Protein AF-A0A951TSP2-F1 (afdb_monomer)

Secondary structure (DSSP, 8-state):
-----S---S-S--S----TTT---SSEEE-SSSTT-EEEHHHHHHHHHHHHHHHTT-PPPP----

Sequence (66 aa):
MSGMDRDEAEAADVFDAACYRCGSEEDLVEDGTFEGLLICRPCLERVEAQNEMIERGLEDEPEVAP

Mean predicted aligned error: 11.76 Å

pLDDT: mean 80.13, std 17.08, range [44.09, 96.81]

Nearest PDB structures (foldseek):
  9b1d-assembly1_D  TM=5.714E-01  e=1.804E+00  Saccharomyces cerevisiae W303
  9fbw-assembly1_S  TM=5.056E-01  e=6.731E+00  Saccharomyces cerevisiae S288C
  6trs-assembly2_D  TM=2.189E-01  e=6.731E+00  Thermochaetoides thermophila DSM 1495

Solvent-accessible surface area (backbone atoms only — not comparable to full-atom values): 4492 Å² total; per-residue (Å²): 134,88,84,87,78,90,81,95,75,90,89,80,85,82,76,72,74,37,11,78,86,79,61,45,69,56,68,66,40,74,38,93,86,44,86,96,38,37,34,20,54,77,58,46,56,51,50,53,54,49,49,55,34,52,78,67,68,67,62,82,79,80,80,81,78,130

Foldseek 3Di:
DDDPDDDDDDPPPPPQQAAPPPRHNPQWDADPVDGPGIHHPVRVVVVVVVVVCVVVVVDDDDDPDD

Radius of gyration: 21.13 Å; Cα contacts (8 Å, |Δi|>4): 52; chains: 1; bounding box: 50×27×69 Å

Structure (mmCIF, N/CA/C/O backbone):
data_AF-A0A951TSP2-F1
#
_entry.id   AF-A0A951TSP2-F1
#
loop_
_atom_site.group_PDB
_atom_site.id
_atom_site.type_symbol
_atom_site.label_atom_id
_atom_site.label_alt_id
_atom_site.label_comp_id
_atom_site.label_asym_id
_atom_site.label_entity_id
_atom_site.label_seq_id
_atom_site.pdbx_PDB_ins_code
_atom_site.Cartn_x
_atom_site.Cartn_y
_atom_site.Cartn_z
_atom_site.occupancy
_atom_site.B_iso_or_equiv
_atom_site.auth_seq_id
_atom_site.auth_comp_id
_atom_site.auth_asym_id
_atom_site.auth_atom_id
_atom_site.pdbx_PDB_model_num
ATOM 1 N N . MET A 1 1 ? 35.648 19.683 -37.737 1.00 44.31 1 MET A N 1
ATOM 2 C CA . MET A 1 1 ? 35.380 18.242 -37.894 1.00 44.31 1 MET A CA 1
ATOM 3 C C . MET A 1 1 ? 35.413 17.666 -36.479 1.00 44.31 1 MET A C 1
ATOM 5 O O . MET A 1 1 ? 36.452 17.203 -36.042 1.00 44.31 1 MET A O 1
ATOM 9 N N . SER A 1 2 ? 34.473 18.015 -35.600 1.00 52.59 2 SER A N 1
ATOM 10 C CA . SER A 1 2 ? 33.087 17.513 -35.560 1.00 52.59 2 SER A CA 1
ATOM 11 C C . SER A 1 2 ? 33.064 15.994 -35.665 1.00 52.59 2 SER A C 1
ATOM 13 O O . SER A 1 2 ? 33.314 15.449 -36.735 1.00 52.59 2 SER A O 1
ATOM 15 N N . GLY A 1 3 ? 32.814 15.367 -34.522 1.00 49.50 3 GLY A N 1
ATOM 16 C CA . GLY A 1 3 ? 32.688 13.929 -34.324 1.00 49.50 3 GLY A CA 1
ATOM 17 C C . GLY A 1 3 ? 32.523 13.627 -32.835 1.00 49.50 3 GLY A C 1
ATOM 18 O O . GLY A 1 3 ? 33.250 12.807 -32.294 1.00 49.50 3 GLY A O 1
ATOM 19 N N . MET A 1 4 ? 31.663 14.399 -32.164 1.00 63.06 4 MET A N 1
ATOM 20 C CA . MET A 1 4 ? 31.072 14.049 -30.873 1.00 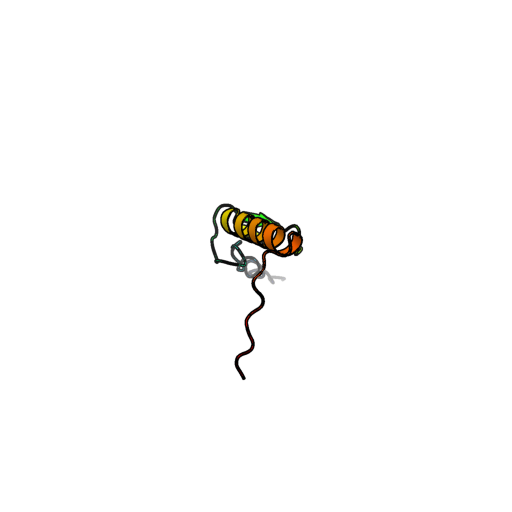63.06 4 MET A CA 1
ATOM 21 C C . MET A 1 4 ? 29.806 13.280 -31.223 1.00 63.06 4 MET A C 1
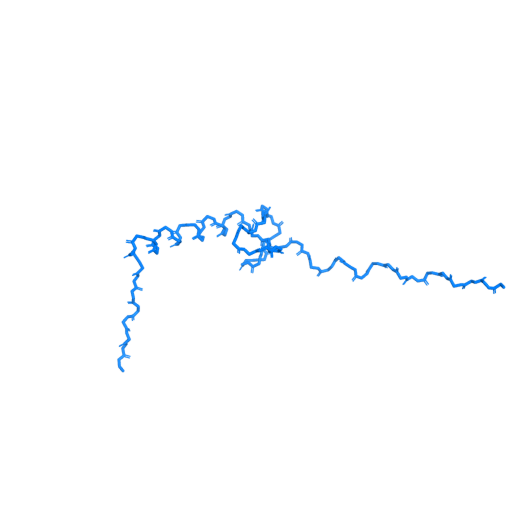ATOM 23 O O . MET A 1 4 ? 28.901 13.935 -31.711 1.00 63.06 4 MET A O 1
ATOM 27 N N . ASP A 1 5 ? 29.759 11.960 -31.046 1.00 62.47 5 ASP A N 1
ATOM 28 C CA . ASP A 1 5 ? 28.516 11.174 -31.074 1.00 62.47 5 ASP A CA 1
ATOM 29 C C . ASP A 1 5 ? 28.789 9.758 -30.537 1.00 62.47 5 ASP A C 1
ATOM 31 O O . ASP A 1 5 ? 29.797 9.162 -30.923 1.00 62.47 5 ASP A O 1
ATOM 35 N N . ARG A 1 6 ? 27.833 9.233 -29.751 1.00 57.47 6 ARG A N 1
ATOM 36 C CA . ARG A 1 6 ? 27.729 7.900 -29.105 1.00 57.47 6 ARG A CA 1
ATOM 37 C C . ARG A 1 6 ? 28.471 7.750 -27.771 1.00 57.47 6 ARG A C 1
ATOM 39 O O . ARG A 1 6 ? 29.689 7.831 -27.737 1.00 57.47 6 ARG A O 1
ATOM 46 N N . ASP A 1 7 ? 27.836 7.533 -26.622 1.00 51.75 7 ASP A N 1
ATOM 47 C CA . ASP A 1 7 ? 26.498 7.022 -26.306 1.00 51.75 7 ASP A CA 1
ATOM 48 C C . ASP A 1 7 ? 26.026 7.671 -24.984 1.00 51.75 7 ASP A C 1
ATOM 50 O O . ASP A 1 7 ? 26.468 7.296 -23.902 1.00 51.75 7 ASP A O 1
ATOM 54 N N . GLU A 1 8 ? 25.151 8.676 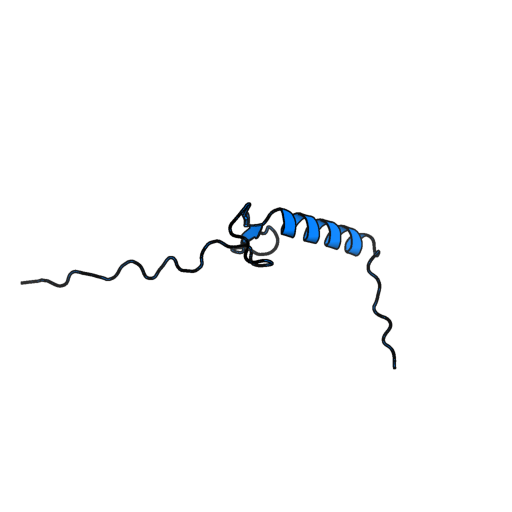-25.068 1.00 53.53 8 GLU A N 1
ATOM 55 C CA . GLU A 1 8 ? 24.358 9.195 -23.941 1.00 53.53 8 GLU A CA 1
ATOM 56 C C . GLU A 1 8 ? 22.894 8.810 -24.184 1.00 53.53 8 GLU A C 1
ATOM 58 O O . GLU A 1 8 ? 22.077 9.622 -24.606 1.00 53.53 8 GLU A O 1
ATOM 63 N N . ALA A 1 9 ? 22.567 7.537 -24.004 1.00 49.38 9 ALA A N 1
ATOM 64 C CA . ALA A 1 9 ? 21.197 7.051 -23.886 1.00 49.38 9 ALA A CA 1
ATOM 65 C C . ALA A 1 9 ? 21.254 5.649 -23.269 1.00 49.38 9 ALA A C 1
ATOM 67 O O . ALA A 1 9 ? 22.222 4.938 -23.491 1.00 49.38 9 ALA A O 1
ATOM 68 N N . GLU A 1 10 ? 20.218 5.249 -22.537 1.00 49.78 10 GLU A N 1
ATOM 69 C CA . GLU A 1 10 ? 20.049 3.914 -21.924 1.00 49.78 10 GLU A CA 1
ATOM 70 C C . GLU A 1 10 ? 20.603 3.711 -20.502 1.00 49.78 10 GLU A C 1
ATOM 72 O O . GLU A 1 10 ? 20.932 2.599 -20.107 1.00 49.78 10 GLU A O 1
ATOM 77 N N . ALA A 1 11 ? 20.603 4.756 -19.670 1.00 44.09 11 ALA A N 1
ATOM 78 C CA . ALA A 1 11 ? 20.668 4.592 -18.208 1.00 44.09 11 ALA A CA 1
ATOM 79 C C . ALA A 1 11 ? 19.394 5.094 -17.497 1.00 44.09 11 ALA A C 1
ATOM 81 O O . ALA A 1 11 ? 19.471 5.565 -16.364 1.00 44.09 11 ALA A O 1
ATOM 82 N N . ALA A 1 12 ? 18.234 5.052 -18.168 1.00 46.97 12 ALA A N 1
ATOM 83 C CA . ALA A 1 12 ? 16.989 5.653 -17.671 1.00 46.97 12 ALA A CA 1
ATOM 84 C C . ALA A 1 12 ? 15.854 4.666 -17.322 1.00 46.97 12 ALA A C 1
ATOM 86 O O . ALA A 1 12 ? 14.849 5.119 -16.790 1.00 46.97 12 ALA A O 1
ATOM 87 N N . ASP A 1 13 ? 16.007 3.354 -17.526 1.00 48.12 13 ASP A N 1
ATOM 88 C CA . ASP A 1 13 ? 14.920 2.376 -17.318 1.00 48.12 13 ASP A CA 1
ATOM 89 C C . ASP A 1 13 ? 15.344 1.216 -16.396 1.00 48.12 13 ASP A C 1
ATOM 91 O O . ASP A 1 13 ? 15.372 0.066 -16.815 1.00 48.12 13 ASP A O 1
ATOM 95 N N . VAL A 1 14 ? 15.747 1.492 -15.146 1.00 47.84 14 VAL A N 1
ATOM 96 C CA . VAL A 1 14 ? 16.157 0.424 -14.192 1.00 47.84 14 VAL A CA 1
ATOM 97 C C . VAL A 1 14 ? 15.444 0.492 -12.836 1.00 47.84 14 VAL A C 1
ATOM 99 O O . VAL A 1 14 ? 15.910 -0.063 -11.844 1.00 47.84 14 VAL A O 1
ATOM 102 N N . PHE A 1 15 ? 14.289 1.150 -12.771 1.00 55.94 15 PHE A N 1
ATOM 103 C CA . PHE A 1 15 ? 13.286 0.751 -11.787 1.00 55.94 15 PHE A CA 1
ATOM 104 C C . PHE A 1 15 ? 12.242 -0.030 -12.562 1.00 55.94 15 PHE A C 1
ATOM 106 O O . PHE A 1 15 ? 11.279 0.553 -13.056 1.00 55.94 15 PHE A O 1
ATOM 113 N N . ASP A 1 16 ? 12.500 -1.329 -12.738 1.00 66.81 16 ASP A N 1
ATOM 114 C CA . ASP A 1 16 ? 11.513 -2.249 -13.292 1.00 66.81 16 ASP A CA 1
ATOM 115 C C . ASP A 1 16 ? 10.188 -2.000 -12.573 1.00 66.81 16 ASP A C 1
ATOM 117 O O . ASP A 1 16 ? 10.129 -1.931 -11.339 1.00 66.81 16 ASP A O 1
ATOM 121 N N . ALA A 1 17 ? 9.147 -1.743 -13.362 1.00 82.19 17 ALA A N 1
ATOM 122 C CA . ALA A 1 17 ? 7.820 -1.456 -12.858 1.00 82.19 17 ALA A CA 1
ATOM 123 C C . ALA A 1 17 ? 7.371 -2.657 -12.015 1.00 82.19 17 ALA A C 1
ATOM 125 O O . ALA A 1 17 ? 7.020 -3.702 -12.554 1.00 82.19 17 ALA A O 1
ATOM 126 N N . ALA A 1 18 ? 7.427 -2.510 -10.692 1.00 93.19 18 ALA A N 1
ATOM 127 C CA . ALA A 1 18 ? 7.147 -3.567 -9.732 1.00 93.19 18 ALA A CA 1
ATOM 128 C C . ALA A 1 18 ? 6.322 -3.024 -8.564 1.00 93.19 18 ALA A C 1
ATOM 130 O O . ALA A 1 18 ? 6.383 -1.847 -8.202 1.00 93.19 18 ALA A O 1
ATOM 131 N N . CYS A 1 19 ? 5.547 -3.907 -7.945 1.00 94.31 19 CYS A N 1
ATOM 132 C CA . CYS A 1 19 ? 4.723 -3.597 -6.791 1.00 94.31 19 CYS A CA 1
ATOM 133 C C . CYS A 1 19 ? 5.608 -3.159 -5.618 1.00 94.31 19 CYS A C 1
ATOM 135 O O . CYS A 1 19 ? 6.377 -3.968 -5.096 1.00 94.31 19 CYS A O 1
ATOM 137 N N . TYR A 1 20 ? 5.436 -1.932 -5.119 1.00 92.94 20 TYR A N 1
ATOM 138 C CA . TYR A 1 20 ? 6.262 -1.390 -4.030 1.00 92.94 20 TYR A CA 1
ATOM 139 C C . TYR A 1 20 ? 6.128 -2.166 -2.703 1.00 92.94 20 TYR A C 1
ATOM 141 O O . TYR A 1 20 ? 6.954 -2.013 -1.805 1.00 92.94 20 TYR A O 1
ATOM 149 N N . ARG A 1 21 ? 5.083 -2.999 -2.555 1.00 92.38 21 ARG A N 1
ATOM 150 C CA . ARG A 1 21 ? 4.828 -3.828 -1.363 1.00 92.38 21 ARG A CA 1
ATOM 151 C C . ARG A 1 21 ? 5.460 -5.215 -1.423 1.00 92.38 21 ARG A C 1
ATOM 153 O O . ARG A 1 21 ? 5.965 -5.680 -0.406 1.00 92.38 21 ARG A O 1
ATOM 160 N N . CYS A 1 22 ? 5.349 -5.908 -2.557 1.00 95.00 22 CYS A N 1
ATOM 161 C CA . CYS A 1 22 ? 5.736 -7.323 -2.666 1.00 95.00 22 CYS A CA 1
ATOM 162 C C . CYS A 1 22 ? 6.739 -7.628 -3.784 1.00 95.00 22 CYS A C 1
ATOM 164 O O . CYS A 1 22 ? 7.196 -8.763 -3.869 1.00 95.00 22 CYS A O 1
ATOM 166 N N . GLY A 1 23 ? 7.070 -6.652 -4.633 1.00 94.19 23 GLY A N 1
ATOM 167 C CA . GLY A 1 23 ? 7.992 -6.819 -5.757 1.00 94.19 23 GLY A CA 1
ATOM 168 C C . GLY A 1 23 ? 7.419 -7.561 -6.968 1.00 94.19 23 GLY A C 1
ATOM 169 O O . GLY A 1 23 ? 8.163 -7.825 -7.899 1.00 94.19 23 GLY A O 1
ATOM 170 N N . SER A 1 24 ? 6.126 -7.909 -6.976 1.00 94.50 24 SER A N 1
ATOM 171 C CA . SER A 1 24 ? 5.465 -8.486 -8.160 1.00 94.50 24 SER A CA 1
ATOM 172 C C . SER A 1 24 ? 5.554 -7.535 -9.348 1.00 94.50 24 SER A C 1
ATOM 174 O O . SER A 1 24 ? 5.278 -6.355 -9.181 1.00 94.50 24 SER A O 1
ATOM 176 N N . GLU A 1 25 ? 5.842 -8.049 -10.536 1.00 94.88 25 GLU A N 1
ATOM 177 C CA . GLU A 1 25 ? 5.808 -7.293 -11.800 1.00 94.88 25 GLU A CA 1
ATOM 178 C C . GLU A 1 25 ? 4.458 -7.458 -12.530 1.00 94.88 25 GLU A C 1
ATOM 180 O O . GLU A 1 25 ? 4.193 -6.830 -13.552 1.00 94.88 25 GLU A O 1
ATOM 185 N N . GLU A 1 26 ? 3.572 -8.301 -11.990 1.00 93.56 26 GLU A N 1
ATOM 186 C CA . GLU A 1 26 ? 2.266 -8.628 -12.566 1.00 93.56 26 GLU A CA 1
ATOM 187 C C . GLU A 1 26 ? 1.118 -7.833 -11.917 1.00 93.56 26 GLU A C 1
ATOM 189 O O . GLU A 1 26 ? 1.175 -7.478 -10.732 1.00 93.56 26 GLU A O 1
ATOM 194 N N . ASP A 1 27 ? 0.052 -7.596 -12.698 1.00 94.31 27 ASP A N 1
ATOM 195 C CA . ASP A 1 27 ? -1.207 -6.945 -12.292 1.00 94.31 27 ASP A CA 1
ATOM 196 C C . ASP A 1 27 ? -1.033 -5.605 -11.559 1.00 94.31 27 ASP A C 1
ATOM 198 O O . ASP A 1 27 ? -1.715 -5.311 -10.571 1.00 94.31 27 ASP A O 1
ATOM 202 N N . LEU A 1 28 ? -0.110 -4.783 -12.055 1.00 94.56 28 LEU A N 1
ATOM 203 C CA . LEU A 1 28 ? 0.221 -3.480 -11.492 1.00 94.56 28 LEU A CA 1
ATOM 204 C C . LEU A 1 28 ? -0.797 -2.401 -11.855 1.00 94.56 28 LEU A C 1
ATOM 206 O O . LEU A 1 28 ? -1.255 -2.296 -12.993 1.00 94.56 28 LEU A O 1
ATOM 210 N N . VAL A 1 29 ? -1.109 -1.567 -10.869 1.00 94.50 29 VAL A N 1
ATOM 211 C CA . VAL A 1 29 ? -1.900 -0.342 -10.995 1.00 94.50 29 VAL A CA 1
ATOM 212 C C . VAL A 1 29 ? -1.219 0.777 -10.208 1.00 94.50 29 VAL A C 1
ATOM 214 O O . VAL A 1 29 ? -0.431 0.505 -9.303 1.00 94.50 29 VAL A O 1
ATOM 217 N N . GLU A 1 30 ? -1.507 2.034 -10.538 1.00 93.56 30 GLU A N 1
ATOM 218 C CA . GLU A 1 30 ? -1.054 3.165 -9.722 1.00 93.56 30 GLU A CA 1
ATOM 219 C C . GLU A 1 30 ? -1.782 3.177 -8.373 1.00 93.56 30 GLU A C 1
ATOM 221 O O . GLU A 1 30 ? -2.994 2.956 -8.301 1.00 93.56 30 GLU A O 1
ATOM 226 N N . ASP A 1 31 ? -1.035 3.425 -7.299 1.00 88.69 31 ASP A N 1
ATOM 227 C CA . ASP A 1 31 ? -1.603 3.601 -5.968 1.00 88.69 31 ASP A CA 1
ATOM 228 C C . ASP A 1 31 ? -2.320 4.960 -5.893 1.00 88.69 31 ASP A C 1
ATOM 230 O O . ASP A 1 31 ? -1.712 6.016 -6.062 1.00 88.69 31 ASP A O 1
AT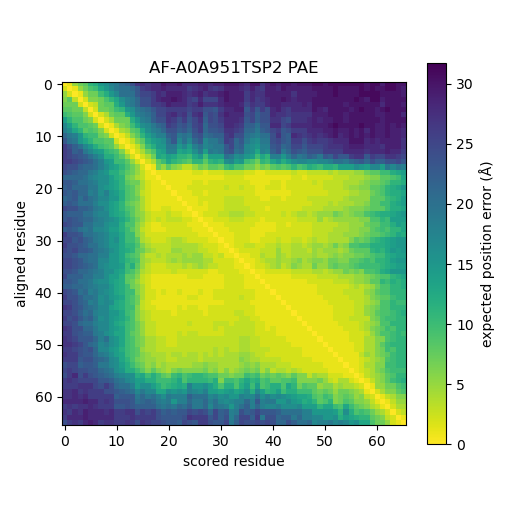OM 234 N N . GLY A 1 32 ? -3.629 4.944 -5.620 1.00 87.25 32 GLY A N 1
ATOM 235 C CA . GLY A 1 32 ? -4.434 6.165 -5.487 1.00 87.25 32 GLY A CA 1
ATOM 236 C C . GLY A 1 32 ? -4.125 6.996 -4.234 1.00 87.25 32 GLY A C 1
ATOM 237 O O . GLY A 1 32 ? -4.599 8.123 -4.116 1.00 87.25 32 GLY A O 1
ATOM 238 N N . THR A 1 33 ? -3.347 6.447 -3.299 1.00 86.69 33 THR A N 1
ATOM 239 C CA . THR A 1 33 ? -2.908 7.100 -2.057 1.00 86.69 33 THR A CA 1
ATOM 240 C C . THR A 1 33 ? -1.518 7.715 -2.207 1.00 86.69 33 THR A C 1
ATOM 242 O O . THR A 1 33 ? -1.241 8.761 -1.620 1.00 86.69 33 THR A O 1
ATOM 245 N N . PHE A 1 34 ? -0.640 7.074 -2.985 1.00 83.88 34 PHE A N 1
ATOM 246 C CA . PHE A 1 34 ? 0.754 7.480 -3.160 1.00 83.88 34 PHE A CA 1
ATOM 247 C C . PHE A 1 34 ? 1.094 7.636 -4.643 1.00 83.88 34 PHE A C 1
ATOM 249 O O . PHE A 1 34 ? 1.374 6.661 -5.341 1.00 83.88 34 PHE A O 1
ATOM 256 N N . GLU A 1 35 ? 1.115 8.885 -5.109 1.00 87.12 35 GLU A N 1
ATOM 257 C CA . GLU A 1 35 ? 1.436 9.212 -6.499 1.00 87.12 35 GLU A CA 1
ATOM 258 C C . GLU A 1 35 ? 2.805 8.654 -6.924 1.00 87.12 35 GLU A C 1
ATOM 260 O O . GLU A 1 35 ? 3.800 8.760 -6.203 1.00 87.12 35 GLU A O 1
ATOM 265 N N . GLY A 1 36 ? 2.854 8.073 -8.125 1.00 87.75 36 GLY A N 1
ATOM 266 C CA . GLY A 1 36 ? 4.078 7.528 -8.715 1.00 87.75 36 GLY A CA 1
ATOM 267 C C . GLY A 1 36 ? 4.501 6.156 -8.183 1.00 87.75 36 GLY A C 1
ATOM 268 O O . GLY A 1 36 ? 5.531 5.643 -8.620 1.00 87.75 36 GLY A O 1
ATOM 269 N N . LEU A 1 37 ? 3.733 5.543 -7.273 1.00 90.88 37 LEU A N 1
ATOM 270 C CA . LEU A 1 37 ? 3.964 4.170 -6.827 1.00 90.88 37 LEU A CA 1
ATOM 271 C C . LEU A 1 37 ? 3.034 3.184 -7.539 1.00 90.88 37 LEU A C 1
ATOM 273 O O . LEU A 1 37 ? 1.846 3.445 -7.726 1.00 90.88 37 LEU A O 1
ATOM 277 N N . LEU A 1 38 ? 3.578 2.017 -7.891 1.00 94.25 38 LEU A N 1
ATOM 278 C CA . LEU A 1 38 ? 2.823 0.906 -8.467 1.00 94.25 38 LEU A CA 1
ATOM 279 C C . LEU A 1 38 ? 2.539 -0.154 -7.410 1.00 94.25 38 LEU A C 1
ATOM 281 O O . LEU A 1 38 ? 3.435 -0.583 -6.684 1.00 94.25 38 LEU A O 1
ATOM 285 N N . ILE A 1 39 ? 1.302 -0.625 -7.356 1.00 95.69 39 ILE A N 1
ATOM 286 C CA . ILE A 1 39 ? 0.847 -1.685 -6.461 1.00 95.69 39 ILE A CA 1
ATOM 287 C C . ILE A 1 39 ? 0.159 -2.775 -7.280 1.00 95.69 39 ILE A C 1
ATOM 289 O O . ILE A 1 39 ? -0.603 -2.487 -8.197 1.00 95.69 39 ILE A O 1
ATOM 293 N N . CYS A 1 40 ? 0.422 -4.046 -6.975 1.00 96.56 40 CYS A N 1
ATOM 294 C CA . CYS A 1 40 ? -0.320 -5.133 -7.610 1.00 96.56 40 CYS A CA 1
ATOM 295 C C . CYS A 1 40 ? -1.729 -5.246 -7.011 1.00 96.56 40 CYS A C 1
ATOM 297 O O . CYS A 1 40 ? -1.912 -5.030 -5.807 1.00 96.56 40 CYS A O 1
ATOM 299 N N . ARG A 1 41 ? -2.722 -5.642 -7.818 1.00 95.94 41 ARG A N 1
ATOM 300 C CA . ARG A 1 41 ? -4.120 -5.805 -7.363 1.00 95.94 41 ARG A CA 1
ATOM 301 C C . ARG A 1 41 ? -4.270 -6.630 -6.071 1.00 95.94 41 ARG A C 1
ATOM 303 O O . ARG A 1 41 ? -4.950 -6.151 -5.168 1.00 95.94 41 ARG A O 1
ATOM 310 N N . PRO A 1 42 ? -3.585 -7.779 -5.885 1.00 96.81 42 PRO A N 1
ATOM 311 C CA . PRO A 1 42 ? -3.691 -8.541 -4.637 1.00 96.81 42 PRO A CA 1
ATOM 312 C C . PRO A 1 42 ? -3.163 -7.802 -3.399 1.00 96.81 42 PRO A C 1
ATOM 314 O O . PRO A 1 42 ? -3.580 -8.084 -2.276 1.00 96.81 42 PRO A O 1
ATOM 317 N N . CYS A 1 43 ? -2.189 -6.901 -3.558 1.00 96.38 43 CYS A N 1
ATOM 318 C CA . CYS A 1 43 ? -1.728 -6.049 -2.462 1.00 96.38 43 CYS A CA 1
ATOM 319 C C . CYS A 1 43 ? -2.712 -4.912 -2.194 1.00 96.38 43 CYS A C 1
ATOM 321 O O . CYS A 1 43 ? -2.949 -4.612 -1.027 1.00 96.38 43 CYS A O 1
ATOM 323 N N . LEU A 1 44 ? -3.301 -4.330 -3.242 1.00 95.38 44 LEU A N 1
ATOM 324 C CA . LEU A 1 44 ? -4.316 -3.289 -3.111 1.00 95.38 44 LEU A CA 1
ATOM 325 C C . LEU A 1 44 ? -5.546 -3.798 -2.345 1.00 95.38 44 LEU A C 1
ATOM 327 O O . LEU A 1 44 ? -5.915 -3.198 -1.344 1.00 95.38 44 LEU A 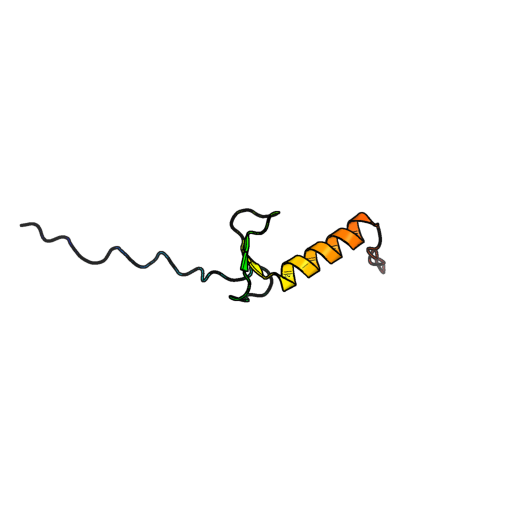O 1
ATOM 331 N N . GLU A 1 45 ? -6.093 -4.959 -2.714 1.00 95.31 45 GLU A N 1
ATOM 332 C CA . GLU A 1 45 ? -7.252 -5.567 -2.034 1.00 95.31 45 GLU A CA 1
ATOM 333 C C . GLU A 1 45 ? -6.995 -5.818 -0.538 1.00 95.31 45 GLU A C 1
ATOM 335 O O . GLU A 1 45 ? -7.876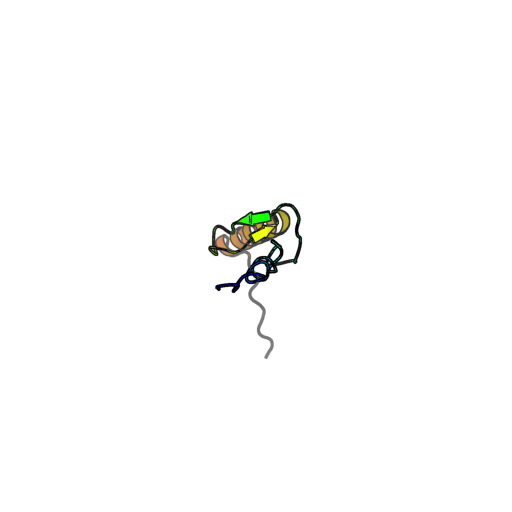 -5.635 0.301 1.00 95.31 45 GLU A O 1
ATOM 340 N N . ARG A 1 46 ? -5.766 -6.212 -0.171 1.00 94.38 46 ARG A N 1
ATOM 341 C CA . ARG A 1 46 ? -5.381 -6.390 1.240 1.00 94.38 46 A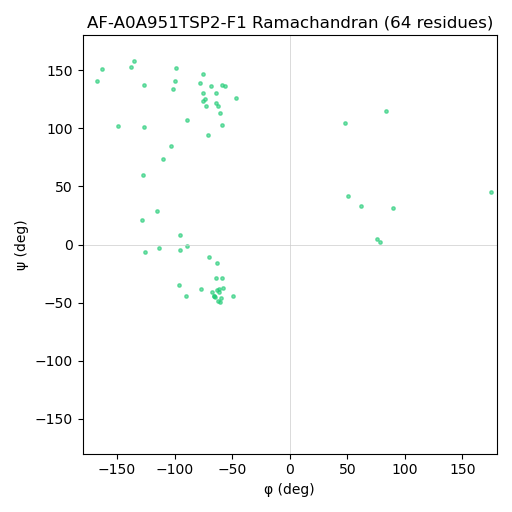RG A CA 1
ATOM 342 C C . ARG A 1 46 ? -5.352 -5.068 1.995 1.00 94.38 46 ARG A C 1
ATOM 344 O O . ARG A 1 46 ? -5.768 -5.033 3.148 1.00 94.38 46 ARG A O 1
ATOM 351 N N . VAL A 1 47 ? -4.836 -4.013 1.365 1.00 92.12 47 VAL A N 1
ATOM 352 C CA . VAL A 1 47 ? -4.807 -2.668 1.951 1.00 92.12 47 VAL A CA 1
ATOM 353 C C . VAL A 1 47 ? -6.229 -2.140 2.117 1.00 92.12 47 VAL A C 1
ATOM 355 O O . VAL A 1 47 ? -6.558 -1.653 3.190 1.00 92.12 47 VAL A O 1
ATOM 358 N N . GLU A 1 48 ? -7.094 -2.298 1.115 1.00 92.31 48 GLU A N 1
ATOM 359 C CA . GLU A 1 48 ? -8.506 -1.906 1.194 1.00 92.31 48 GLU A CA 1
ATOM 360 C C . GLU A 1 48 ? -9.238 -2.647 2.320 1.00 92.31 48 GLU A C 1
ATOM 362 O O . GLU A 1 48 ? -9.900 -2.012 3.139 1.00 92.31 48 GLU 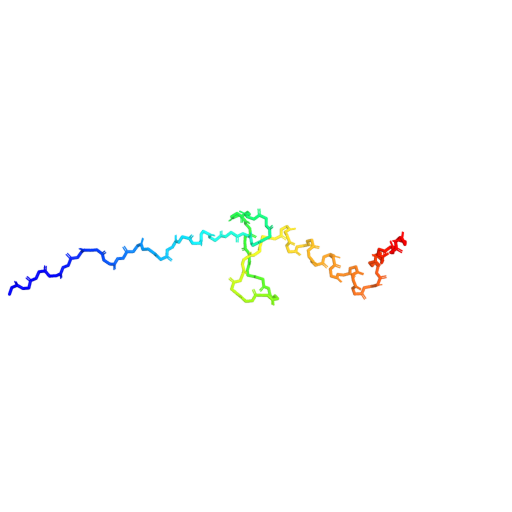A O 1
ATOM 367 N N . ALA A 1 49 ? -9.047 -3.965 2.434 1.00 91.88 49 ALA A N 1
ATOM 368 C CA . ALA A 1 49 ? -9.623 -4.749 3.525 1.00 91.88 49 ALA A CA 1
ATOM 369 C C . ALA A 1 49 ? -9.090 -4.313 4.901 1.00 91.88 49 ALA A C 1
ATOM 371 O O . ALA A 1 49 ? -9.844 -4.252 5.872 1.00 91.88 49 ALA A O 1
ATOM 372 N N . GLN A 1 50 ? -7.796 -3.990 5.001 1.00 89.88 50 GLN A N 1
ATOM 373 C CA . GLN A 1 50 ? -7.211 -3.465 6.233 1.00 89.88 50 GLN A CA 1
ATOM 374 C C . GLN A 1 50 ? -7.792 -2.094 6.591 1.00 89.88 50 GLN A C 1
ATOM 376 O O . GLN A 1 50 ? -8.175 -1.882 7.739 1.00 89.88 50 GLN A O 1
ATOM 381 N N . ASN A 1 51 ? -7.908 -1.192 5.618 1.00 89.00 51 ASN A N 1
ATOM 382 C CA . ASN A 1 51 ? -8.498 0.128 5.812 1.00 89.00 51 ASN A CA 1
ATOM 383 C C . ASN A 1 51 ? -9.964 0.018 6.247 1.00 89.00 51 ASN A C 1
ATOM 385 O O . ASN A 1 51 ? -10.365 0.702 7.180 1.00 89.00 51 ASN A O 1
ATOM 389 N N . GLU A 1 52 ? -10.739 -0.903 5.668 1.00 90.94 52 GLU A N 1
ATOM 390 C CA . GLU A 1 52 ? -12.119 -1.175 6.091 1.00 90.94 52 GLU A CA 1
ATOM 391 C C . GLU A 1 52 ? -12.195 -1.656 7.552 1.00 90.94 52 GLU A C 1
ATOM 393 O O . GLU A 1 52 ? -13.108 -1.268 8.285 1.00 90.94 52 GLU A O 1
ATOM 398 N N . MET A 1 53 ? -11.245 -2.484 8.006 1.00 88.94 53 MET A N 1
ATOM 399 C CA . MET A 1 53 ? -11.170 -2.899 9.414 1.00 88.94 53 MET A CA 1
ATOM 400 C C . MET A 1 53 ? -10.851 -1.718 10.338 1.00 88.94 53 MET A C 1
ATOM 402 O O . MET A 1 53 ? -11.512 -1.563 11.365 1.00 88.94 53 MET A O 1
ATOM 406 N N . ILE A 1 54 ? -9.890 -0.873 9.955 1.00 89.19 54 ILE A N 1
ATOM 407 C CA . ILE A 1 54 ? -9.496 0.327 10.709 1.00 89.19 54 ILE A CA 1
ATOM 408 C C . ILE A 1 54 ? -10.669 1.311 10.804 1.00 89.19 54 ILE A C 1
ATOM 410 O 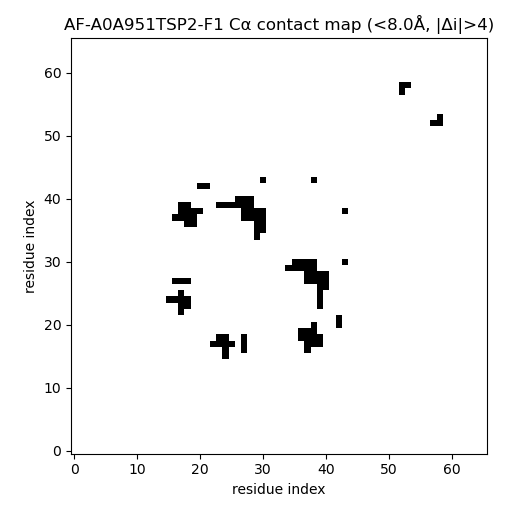O . ILE A 1 54 ? -11.038 1.737 11.894 1.00 89.19 54 ILE A O 1
ATOM 414 N N . GLU A 1 55 ? -11.333 1.616 9.686 1.00 88.38 55 GLU A N 1
ATOM 415 C CA . GLU A 1 55 ? -12.495 2.518 9.645 1.00 88.38 55 GLU A CA 1
ATOM 416 C C . GLU A 1 55 ? -13.652 2.040 10.532 1.00 88.38 55 GLU A C 1
ATOM 418 O O . GLU A 1 55 ? -14.435 2.844 11.044 1.00 88.38 55 GLU A O 1
ATOM 423 N N . ARG A 1 56 ? -13.762 0.725 10.736 1.00 90.44 56 ARG A N 1
ATOM 424 C CA . ARG A 1 56 ? -14.763 0.107 11.611 1.00 90.44 56 ARG A CA 1
ATOM 425 C C . ARG A 1 56 ? -14.310 -0.042 13.062 1.00 90.44 56 ARG A C 1
ATOM 427 O O . ARG A 1 56 ? -15.095 -0.539 13.868 1.00 90.44 56 ARG A O 1
ATOM 434 N N . GLY A 1 57 ? -13.086 0.366 13.400 1.00 87.75 57 GLY A N 1
ATOM 435 C CA . GLY A 1 57 ? -12.507 0.184 14.732 1.00 87.75 57 GLY A CA 1
ATOM 436 C C . GLY A 1 57 ? -12.362 -1.290 15.118 1.00 87.75 57 GLY A C 1
ATOM 437 O O . GLY A 1 57 ? -12.566 -1.643 16.276 1.00 87.75 57 GLY A O 1
ATOM 438 N N . LEU A 1 58 ? -12.089 -2.158 14.138 1.00 82.44 58 LEU A N 1
ATOM 439 C CA . LEU A 1 58 ? -11.872 -3.599 14.323 1.00 82.44 58 LEU A CA 1
ATOM 440 C C . LEU A 1 58 ? -10.383 -3.955 14.448 1.00 82.44 58 LEU A C 1
ATOM 442 O O . LEU A 1 58 ? -10.029 -5.131 14.407 1.00 82.44 58 LEU A O 1
ATOM 446 N N . GLU A 1 59 ? -9.510 -2.955 14.540 1.00 78.25 59 GLU A N 1
ATOM 447 C CA . GLU A 1 59 ? -8.090 -3.156 14.803 1.00 78.25 59 GLU A CA 1
ATOM 448 C C . GLU A 1 59 ? -7.863 -3.505 16.281 1.00 78.25 59 GLU A C 1
ATOM 450 O O . GLU A 1 59 ? -8.375 -2.835 17.177 1.00 78.25 59 GLU A O 1
ATOM 455 N N . ASP A 1 60 ? -7.107 -4.572 16.541 1.00 74.06 60 ASP A N 1
ATOM 456 C CA . ASP A 1 60 ? -6.681 -4.912 17.897 1.00 74.06 60 ASP A CA 1
ATOM 457 C C . ASP A 1 60 ? -5.558 -3.957 18.329 1.00 74.06 60 ASP A C 1
ATOM 459 O O . ASP A 1 60 ? -4.510 -3.874 17.679 1.00 74.06 60 ASP A O 1
ATOM 463 N N . GLU A 1 61 ? -5.745 -3.257 19.449 1.00 73.56 61 GLU A N 1
ATOM 464 C CA . GLU A 1 61 ? -4.664 -2.493 20.072 1.00 73.56 61 GLU A CA 1
ATOM 465 C C . GLU A 1 61 ? -3.691 -3.482 20.744 1.00 73.56 61 GLU A C 1
ATOM 467 O O . GLU A 1 61 ? -4.126 -4.320 21.541 1.00 73.56 61 GLU A O 1
ATOM 472 N N . PRO A 1 62 ? -2.380 -3.448 20.436 1.00 71.94 62 PRO A N 1
ATOM 473 C CA . PRO A 1 62 ? -1.434 -4.336 21.092 1.00 71.94 62 PRO A CA 1
ATOM 474 C C . PRO A 1 62 ? -1.384 -4.015 22.589 1.00 71.94 62 PRO A C 1
ATOM 476 O O . PRO A 1 62 ? -1.040 -2.898 22.980 1.00 71.94 62 PRO A O 1
ATOM 479 N N . GLU A 1 63 ? -1.681 -5.004 23.435 1.00 77.44 63 GLU A N 1
ATOM 480 C CA . GLU A 1 63 ? -1.502 -4.861 24.878 1.00 77.44 63 GLU A CA 1
ATOM 481 C C . GLU A 1 63 ? -0.020 -4.593 25.173 1.00 77.44 63 GLU A C 1
ATOM 483 O O . GLU A 1 63 ? 0.849 -5.441 24.946 1.00 77.44 63 GLU A O 1
ATOM 488 N N . VAL A 1 64 ? 0.288 -3.393 25.669 1.00 79.06 64 VAL A N 1
ATOM 489 C CA . VAL A 1 64 ? 1.642 -3.049 26.107 1.00 79.06 64 VAL A CA 1
ATOM 490 C C . VAL A 1 64 ? 1.911 -3.816 27.399 1.00 79.06 64 VAL A C 1
ATOM 492 O O . VAL A 1 64 ? 1.527 -3.385 28.487 1.00 79.06 64 VAL A O 1
ATOM 495 N N . ALA A 1 65 ? 2.530 -4.990 27.281 1.00 70.31 65 ALA A N 1
ATOM 496 C CA . ALA A 1 65 ? 3.013 -5.722 28.443 1.00 70.31 65 ALA A CA 1
ATOM 497 C C . ALA A 1 65 ? 4.118 -4.890 29.141 1.00 70.31 65 ALA A C 1
ATOM 499 O O . ALA A 1 65 ? 5.014 -4.402 28.445 1.00 70.31 65 ALA A O 1
ATOM 500 N N . PRO A 1 66 ? 4.041 -4.685 30.472 1.00 70.25 66 PRO A N 1
ATOM 501 C CA . PRO A 1 66 ? 5.019 -3.903 31.233 1.00 70.25 66 PRO A CA 1
ATOM 502 C C . PRO A 1 66 ? 6.408 -4.551 31.307 1.00 70.25 66 PRO A C 1
ATOM 504 O O . PRO A 1 66 ? 6.499 -5.800 31.240 1.00 70.25 66 PRO A O 1
#